Protein AF-A0A0J8RH98-F1 (afdb_monomer_lite)

pLDDT: mean 84.98, std 14.61, range [37.22, 95.81]

Structure (mmCIF, N/CA/C/O backbone):
data_AF-A0A0J8RH98-F1
#
_entry.id   AF-A0A0J8RH98-F1
#
loop_
_atom_site.group_PDB
_atom_site.id
_atom_site.type_symbol
_atom_site.label_atom_id
_atom_site.label_alt_id
_atom_site.label_comp_id
_atom_site.label_asym_id
_atom_site.label_entity_id
_atom_site.label_seq_id
_atom_site.pdbx_PDB_ins_code
_atom_site.Cartn_x
_atom_site.Cartn_y
_atom_site.Cartn_z
_atom_site.occupancy
_atom_site.B_iso_or_equiv
_atom_site.auth_seq_id
_atom_site.auth_comp_id
_atom_site.auth_asym_id
_atom_site.auth_atom_id
_atom_site.pdbx_PDB_model_num
ATOM 1 N N . MET A 1 1 ? 7.485 4.636 -11.194 1.00 77.56 1 MET A N 1
ATOM 2 C CA . MET A 1 1 ? 6.347 4.552 -10.240 1.00 77.56 1 MET A CA 1
ATOM 3 C C . MET A 1 1 ? 5.097 5.089 -10.912 1.00 77.56 1 MET A C 1
ATOM 5 O O . MET A 1 1 ? 5.011 6.292 -11.127 1.00 77.56 1 MET A O 1
ATOM 9 N N . GLU A 1 2 ? 4.159 4.206 -11.231 1.00 83.06 2 GLU A N 1
ATOM 10 C CA . GLU A 1 2 ? 2.856 4.552 -11.805 1.00 83.06 2 GLU A CA 1
ATOM 11 C C . GLU A 1 2 ? 1.737 4.018 -10.901 1.00 83.06 2 GLU A C 1
ATOM 13 O O . GLU A 1 2 ? 1.809 2.891 -10.399 1.00 83.06 2 GLU A O 1
ATOM 18 N N . GLY A 1 3 ? 0.739 4.857 -10.621 1.00 85.56 3 GLY A N 1
ATOM 19 C CA . GLY A 1 3 ? -0.415 4.481 -9.809 1.00 85.56 3 GLY A CA 1
ATOM 20 C C . GLY A 1 3 ? -1.431 3.734 -10.653 1.00 85.56 3 GLY A C 1
ATOM 21 O O . GLY A 1 3 ? -2.118 4.350 -11.457 1.00 85.56 3 GLY A O 1
ATOM 22 N N . VAL A 1 4 ? -1.545 2.422 -10.446 1.00 89.25 4 VAL A N 1
ATOM 23 C CA . VAL A 1 4 ? -2.516 1.586 -11.171 1.00 89.25 4 VAL A CA 1
ATOM 24 C C . VAL A 1 4 ? -3.916 1.779 -10.591 1.00 89.25 4 VAL A C 1
ATOM 26 O O . VAL A 1 4 ? -4.905 1.791 -11.317 1.00 89.25 4 VAL A O 1
ATOM 29 N N . GLY A 1 5 ? -4.008 1.955 -9.272 1.00 91.94 5 GLY A N 1
ATOM 30 C CA . GLY A 1 5 ? -5.261 2.323 -8.628 1.00 91.94 5 GLY A CA 1
ATOM 31 C C . GLY A 1 5 ? -5.215 2.266 -7.108 1.00 91.94 5 GLY A C 1
ATOM 32 O O . GLY A 1 5 ? -4.302 1.699 -6.502 1.00 91.94 5 GLY A O 1
ATOM 33 N N . ALA A 1 6 ? -6.228 2.873 -6.499 1.00 94.38 6 ALA A N 1
ATOM 34 C CA . ALA A 1 6 ? -6.476 2.848 -5.068 1.00 94.38 6 ALA A CA 1
ATOM 35 C C . ALA A 1 6 ? -7.973 2.631 -4.826 1.00 94.38 6 ALA A C 1
ATOM 37 O O . ALA A 1 6 ? -8.811 3.290 -5.440 1.00 94.38 6 ALA A O 1
ATOM 38 N N . TRP A 1 7 ? -8.301 1.701 -3.937 1.00 95.56 7 TRP A N 1
ATOM 39 C CA . TRP A 1 7 ? -9.661 1.260 -3.657 1.00 95.56 7 TRP A CA 1
ATOM 40 C C . TRP A 1 7 ? -9.888 1.142 -2.154 1.00 95.56 7 TRP A C 1
ATOM 42 O O . TRP A 1 7 ? -8.975 0.816 -1.392 1.00 95.56 7 TRP A O 1
ATOM 52 N N . PHE A 1 8 ? -11.134 1.355 -1.746 1.00 95.44 8 PHE A N 1
ATOM 53 C CA . PHE A 1 8 ? -11.608 1.115 -0.389 1.00 95.44 8 PHE A CA 1
ATOM 54 C C . PHE A 1 8 ? -12.632 -0.018 -0.405 1.00 95.44 8 PHE A C 1
ATOM 56 O O . PHE A 1 8 ? -13.531 -0.032 -1.250 1.00 95.44 8 PHE A O 1
ATOM 63 N N . VAL A 1 9 ? -12.491 -0.978 0.506 1.00 95.19 9 VAL A N 1
ATOM 64 C CA . VAL A 1 9 ? -13.368 -2.152 0.550 1.00 95.19 9 VAL A CA 1
ATOM 65 C C . VAL A 1 9 ? -14.748 -1.766 1.085 1.00 95.19 9 VAL A C 1
ATOM 67 O O . VAL A 1 9 ? -14.884 -1.325 2.224 1.00 95.19 9 VAL A O 1
ATOM 70 N N . GLN A 1 10 ? -15.778 -1.964 0.257 1.00 94.31 10 GLN A N 1
ATOM 71 C CA . GLN A 1 10 ? -17.185 -1.745 0.624 1.00 94.31 10 GLN A CA 1
ATOM 72 C C . GLN A 1 10 ? -17.916 -3.035 1.027 1.00 94.31 10 GLN A C 1
ATOM 74 O O . GLN A 1 10 ? -18.913 -2.976 1.739 1.00 94.31 10 GLN A O 1
ATOM 79 N N . ILE A 1 11 ? -17.440 -4.197 0.569 1.00 95.81 11 ILE A N 1
ATOM 80 C CA . ILE A 1 11 ? -18.038 -5.515 0.822 1.00 95.81 11 ILE A CA 1
ATOM 81 C C . ILE A 1 11 ? -16.894 -6.504 1.091 1.00 95.81 11 ILE A C 1
ATOM 83 O O . ILE A 1 11 ? -15.964 -6.580 0.290 1.00 95.81 11 ILE A O 1
ATOM 87 N N . GLY A 1 12 ? -16.958 -7.255 2.197 1.00 93.88 12 GLY A N 1
ATOM 88 C CA . GLY A 1 12 ? -15.889 -8.161 2.643 1.00 93.88 12 GLY A CA 1
ATOM 89 C C . GLY A 1 12 ? -15.126 -7.600 3.845 1.00 93.88 12 GLY A C 1
ATOM 90 O O . GLY A 1 12 ? -15.748 -7.183 4.821 1.00 93.88 12 GLY A O 1
ATOM 91 N N . ASP A 1 13 ? -13.793 -7.575 3.771 1.00 92.00 13 ASP A N 1
ATOM 92 C CA . ASP A 1 13 ? -12.912 -7.051 4.826 1.00 92.00 13 ASP A CA 1
ATOM 93 C C . ASP A 1 13 ? -12.993 -5.516 4.910 1.00 92.00 13 ASP A C 1
ATOM 95 O O . ASP A 1 13 ? -12.170 -4.787 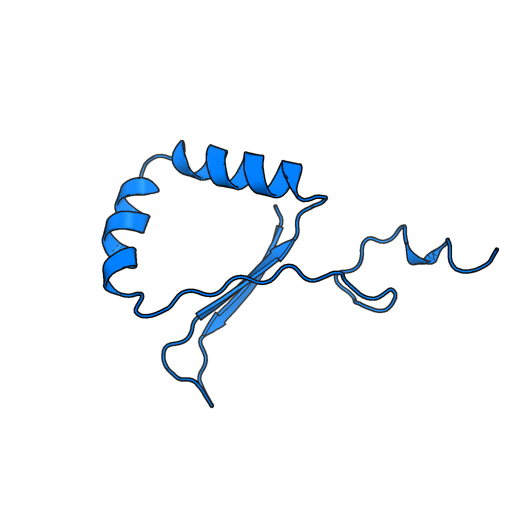4.349 1.00 92.00 13 ASP A O 1
ATOM 99 N N . LEU A 1 14 ? -14.018 -5.015 5.601 1.00 92.81 14 LEU A N 1
ATOM 100 C CA . LEU A 1 14 ? -14.275 -3.583 5.775 1.00 92.81 14 LEU A CA 1
ATOM 101 C C . LEU A 1 14 ? -13.095 -2.849 6.431 1.00 92.81 14 LEU A C 1
ATOM 103 O O . LEU A 1 14 ? -12.315 -3.428 7.183 1.00 92.81 14 LEU A O 1
ATOM 107 N N . ASN A 1 15 ? -13.002 -1.540 6.173 1.00 92.00 15 ASN A N 1
ATOM 108 C CA . ASN A 1 15 ? -11.904 -0.668 6.619 1.00 92.00 15 ASN A CA 1
ATOM 109 C C . ASN A 1 15 ? -10.529 -1.036 6.037 1.00 92.00 15 ASN A C 1
ATOM 111 O O . ASN A 1 15 ? -9.495 -0.618 6.557 1.00 92.00 15 ASN A O 1
ATOM 115 N N . THR A 1 16 ? -10.515 -1.780 4.931 1.00 93.94 16 THR A N 1
ATOM 116 C CA . THR A 1 16 ? -9.296 -2.119 4.197 1.00 93.94 16 THR A CA 1
ATOM 117 C C . THR A 1 16 ? -9.123 -1.192 2.998 1.00 93.94 16 THR A C 1
ATOM 119 O O . THR A 1 16 ? -10.046 -0.988 2.205 1.00 93.94 16 THR A O 1
ATOM 122 N N . VAL A 1 17 ? -7.913 -0.653 2.845 1.00 94.50 17 VAL A N 1
ATOM 123 C CA . VAL A 1 17 ? -7.488 0.092 1.655 1.00 94.50 17 VAL A CA 1
ATOM 124 C C . VAL A 1 17 ? -6.570 -0.800 0.826 1.00 94.50 17 VAL A C 1
ATOM 126 O O . VAL A 1 17 ? -5.596 -1.352 1.341 1.00 94.50 17 VAL A O 1
ATOM 129 N N . HIS A 1 18 ? -6.846 -0.903 -0.470 1.00 94.38 18 HIS A N 1
ATOM 130 C CA . HIS A 1 18 ? -5.951 -1.529 -1.437 1.00 94.38 18 HIS A CA 1
ATOM 131 C C . HIS A 1 18 ? -5.368 -0.459 -2.349 1.00 94.38 18 HIS A C 1
ATOM 133 O O . HIS A 1 18 ? -6.106 0.325 -2.931 1.00 94.38 18 HIS A O 1
ATOM 139 N N . HIS A 1 19 ? -4.051 -0.440 -2.509 1.00 93.38 19 HIS A N 1
ATOM 140 C CA . HIS A 1 19 ? -3.378 0.434 -3.462 1.00 93.38 19 HIS A CA 1
ATOM 141 C C . HIS A 1 19 ? -2.369 -0.379 -4.272 1.00 93.38 19 HIS A C 1
ATOM 143 O O . HIS A 1 19 ? -1.574 -1.144 -3.712 1.00 93.38 19 HIS A O 1
ATOM 149 N N . LEU A 1 20 ? -2.405 -0.222 -5.591 1.00 93.12 20 LEU A N 1
ATOM 150 C CA . LEU A 1 20 ? -1.561 -0.948 -6.528 1.00 93.12 20 LEU A CA 1
ATOM 151 C C . LEU A 1 20 ? -0.663 0.029 -7.282 1.00 93.12 20 LEU A C 1
ATOM 153 O O . LEU A 1 20 ? -1.121 1.024 -7.843 1.00 93.12 20 LEU A O 1
ATOM 157 N N . TRP A 1 21 ? 0.625 -0.293 -7.290 1.00 91.50 21 TRP A N 1
ATOM 158 C CA . TRP A 1 21 ? 1.672 0.518 -7.893 1.00 91.50 21 TRP A CA 1
ATOM 159 C C . TRP A 1 21 ? 2.490 -0.335 -8.846 1.00 91.50 21 TRP A C 1
ATOM 161 O O . TRP A 1 21 ? 2.897 -1.444 -8.488 1.00 91.50 21 TRP A O 1
ATOM 171 N N . GLN A 1 22 ? 2.761 0.212 -10.023 1.00 89.69 22 GLN A N 1
ATOM 172 C CA . GLN A 1 22 ? 3.644 -0.381 -11.011 1.00 89.69 22 GLN A CA 1
ATOM 173 C C . GLN A 1 22 ? 5.025 0.279 -10.953 1.00 89.69 22 GLN A C 1
ATOM 175 O O . GLN A 1 22 ? 5.170 1.500 -10.810 1.00 89.69 22 GLN A O 1
ATOM 180 N N . PHE A 1 23 ? 6.048 -0.562 -11.048 1.00 88.62 23 PHE A N 1
ATOM 181 C CA . PHE A 1 23 ? 7.459 -0.193 -11.110 1.00 88.62 23 PHE A CA 1
ATOM 182 C C . PHE A 1 23 ? 8.109 -1.000 -12.232 1.00 88.62 23 PHE A C 1
ATOM 184 O O . PHE A 1 23 ? 7.650 -2.112 -12.505 1.00 88.62 23 PHE A O 1
ATOM 191 N N . ALA A 1 24 ? 9.153 -0.457 -12.861 1.00 86.44 24 ALA A N 1
ATOM 192 C CA . ALA A 1 24 ? 9.908 -1.191 -13.874 1.00 86.44 24 ALA A CA 1
ATOM 193 C C . ALA A 1 24 ? 10.635 -2.393 -13.248 1.00 86.44 24 ALA A C 1
ATOM 195 O O . ALA A 1 24 ? 10.603 -3.498 -13.785 1.00 86.44 24 ALA A O 1
ATOM 196 N N . ASP A 1 25 ? 11.222 -2.190 -12.066 1.00 87.25 25 ASP A N 1
ATOM 197 C CA . ASP A 1 25 ? 11.928 -3.214 -11.303 1.00 87.25 25 ASP A CA 1
ATOM 198 C C . ASP A 1 25 ? 11.895 -2.932 -9.780 1.00 87.25 25 ASP A C 1
ATOM 200 O O . ASP A 1 25 ? 11.298 -1.962 -9.291 1.00 87.25 25 ASP A O 1
ATOM 204 N N . LEU A 1 26 ? 12.507 -3.828 -8.996 1.00 88.81 26 LEU A N 1
ATOM 205 C CA . LEU A 1 26 ? 12.556 -3.711 -7.534 1.00 88.81 26 LEU A CA 1
ATOM 206 C C . LEU A 1 26 ? 13.547 -2.648 -7.035 1.00 88.81 26 LEU A C 1
ATOM 208 O O . LEU A 1 26 ? 13.384 -2.167 -5.909 1.00 88.81 26 LEU A O 1
ATOM 212 N N . GLU A 1 27 ? 14.541 -2.273 -7.838 1.00 90.81 27 GLU A N 1
ATOM 213 C CA . GLU A 1 27 ? 15.506 -1.228 -7.497 1.00 90.81 27 GLU A CA 1
ATOM 214 C C . GLU A 1 27 ? 14.860 0.156 -7.636 1.00 90.81 27 GLU A C 1
ATOM 216 O O . GLU A 1 27 ? 14.915 0.957 -6.698 1.00 90.81 27 GLU A O 1
ATOM 221 N N . GLU A 1 28 ? 14.126 0.396 -8.725 1.00 89.06 28 GLU A N 1
ATOM 222 C CA . GLU A 1 28 ? 13.310 1.592 -8.924 1.00 89.06 28 GLU A CA 1
ATOM 223 C C . GLU A 1 28 ? 12.283 1.724 -7.794 1.00 89.06 28 GLU A C 1
ATOM 225 O O . GLU A 1 28 ? 12.116 2.806 -7.228 1.00 89.06 28 GLU A O 1
ATOM 230 N N . ARG A 1 29 ? 11.636 0.620 -7.390 1.00 90.81 29 ARG A N 1
ATOM 231 C CA . ARG A 1 29 ? 10.725 0.619 -6.234 1.00 90.81 29 ARG A CA 1
ATOM 232 C C . ARG A 1 29 ? 11.420 1.089 -4.957 1.00 90.81 29 ARG A C 1
ATOM 234 O O . ARG A 1 29 ? 10.837 1.883 -4.214 1.00 90.81 29 ARG A O 1
ATOM 241 N N . LYS A 1 30 ? 12.625 0.585 -4.672 1.00 91.88 30 LYS A N 1
ATOM 242 C CA . LYS A 1 30 ? 13.395 0.981 -3.484 1.00 91.88 30 LYS A CA 1
ATOM 243 C C . LYS A 1 30 ? 13.727 2.472 -3.543 1.00 91.88 30 LYS A C 1
ATOM 245 O O . LYS A 1 30 ? 13.354 3.202 -2.626 1.00 91.88 30 LYS A O 1
ATOM 250 N N . LYS A 1 31 ? 14.331 2.919 -4.646 1.00 93.56 31 LYS A N 1
ATOM 251 C CA . LYS A 1 31 ? 14.746 4.309 -4.856 1.00 93.56 31 LYS A CA 1
ATOM 252 C C . LYS A 1 31 ? 13.573 5.282 -4.727 1.00 93.56 31 LYS A C 1
ATOM 254 O O . LYS A 1 31 ? 13.644 6.215 -3.940 1.00 93.56 31 LYS A O 1
ATOM 259 N N . ARG A 1 32 ? 12.449 5.023 -5.404 1.00 90.56 32 ARG A N 1
ATOM 260 C CA . ARG A 1 32 ? 11.256 5.892 -5.348 1.00 90.56 32 ARG A CA 1
ATOM 261 C C . ARG A 1 32 ? 10.643 5.964 -3.951 1.00 90.56 32 ARG A C 1
ATOM 263 O O . ARG A 1 32 ? 10.161 7.017 -3.535 1.00 90.56 32 ARG A O 1
ATOM 270 N N . ARG A 1 33 ? 10.647 4.849 -3.213 1.00 89.69 33 ARG A N 1
ATOM 271 C CA . ARG A 1 33 ? 10.155 4.819 -1.830 1.00 89.69 33 ARG A CA 1
ATOM 272 C C . ARG A 1 33 ? 11.068 5.614 -0.895 1.00 89.69 33 ARG A C 1
ATOM 274 O O . ARG A 1 33 ? 10.555 6.265 0.008 1.00 89.69 33 ARG A O 1
ATOM 281 N N . GLU A 1 34 ? 12.381 5.565 -1.099 1.00 91.75 34 GLU A N 1
ATOM 282 C CA . GLU A 1 34 ? 13.346 6.390 -0.359 1.00 91.75 34 GLU A CA 1
ATOM 283 C C . GLU A 1 34 ? 13.189 7.874 -0.712 1.00 91.75 34 GLU A C 1
ATOM 285 O O . GLU A 1 34 ? 13.065 8.702 0.184 1.00 91.75 34 GLU A O 1
ATOM 290 N N . GLU A 1 35 ? 13.068 8.205 -1.998 1.00 91.75 35 GLU A N 1
ATOM 291 C CA . GLU A 1 35 ? 12.829 9.573 -2.476 1.00 91.75 35 GLU A CA 1
ATOM 292 C C . GLU A 1 35 ? 11.536 10.178 -1.920 1.00 91.75 35 GLU A C 1
ATOM 294 O O . GLU A 1 35 ? 11.497 11.373 -1.635 1.00 91.75 35 GLU A O 1
ATOM 299 N N . SER A 1 36 ? 10.501 9.360 -1.696 1.00 88.31 36 SER A N 1
ATOM 300 C CA . SER A 1 36 ? 9.236 9.819 -1.105 1.00 88.31 36 SER A CA 1
ATOM 301 C C . SER A 1 36 ? 9.431 10.425 0.291 1.00 88.31 36 SER A C 1
ATOM 303 O O . SER A 1 36 ? 8.709 11.345 0.656 1.00 88.31 36 SER A O 1
ATOM 305 N N . TRP A 1 37 ? 10.431 9.970 1.057 1.00 88.25 37 TRP A N 1
ATOM 306 C CA . TRP A 1 37 ? 10.753 10.543 2.370 1.00 88.25 37 TRP A CA 1
ATOM 307 C C . TRP A 1 37 ? 11.365 1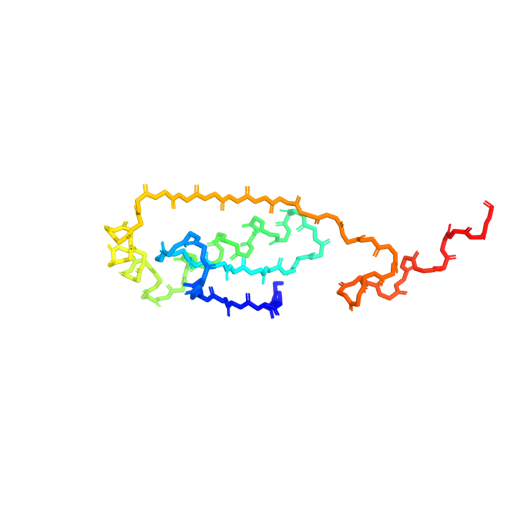1.939 2.306 1.00 88.25 37 TRP A C 1
ATOM 309 O O . TRP A 1 37 ? 11.283 12.668 3.291 1.00 88.25 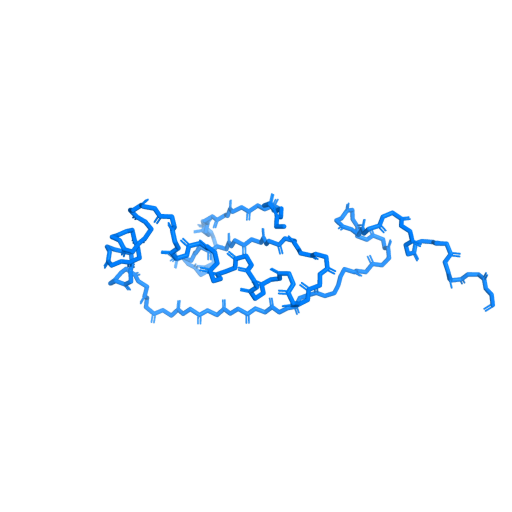37 TRP A O 1
ATOM 319 N N . ASN A 1 38 ? 11.929 12.323 1.162 1.00 90.94 38 ASN A N 1
ATOM 320 C CA . ASN A 1 38 ? 12.480 13.659 0.952 1.00 90.94 38 ASN A CA 1
ATOM 321 C C . ASN A 1 38 ? 11.401 14.678 0.547 1.00 90.94 38 ASN A C 1
ATOM 323 O O . ASN A 1 38 ? 11.701 15.864 0.432 1.00 90.94 38 ASN A O 1
ATOM 327 N N . ILE A 1 39 ? 10.160 14.235 0.313 1.00 91.06 39 ILE A N 1
ATOM 328 C CA . ILE A 1 39 ? 9.043 15.122 -0.012 1.00 91.06 39 ILE A CA 1
ATOM 329 C C . ILE A 1 39 ? 8.563 15.804 1.272 1.00 91.06 39 ILE A C 1
ATOM 331 O O . ILE A 1 39 ? 8.191 15.148 2.249 1.00 91.06 39 ILE A O 1
ATOM 335 N N . GLU A 1 40 ? 8.547 17.135 1.258 1.00 92.44 40 GLU A N 1
ATOM 336 C CA . GLU A 1 40 ? 8.054 17.944 2.370 1.00 92.44 40 GLU A CA 1
ATOM 337 C C . GLU A 1 40 ? 6.613 17.551 2.743 1.00 92.44 40 GLU A C 1
ATOM 339 O O . GLU A 1 40 ? 5.755 17.351 1.884 1.00 92.44 40 GLU A O 1
ATOM 344 N N . GLY A 1 41 ? 6.348 17.382 4.041 1.00 90.62 41 GLY A N 1
ATOM 345 C CA . GLY A 1 41 ? 5.038 16.967 4.556 1.00 90.62 41 GLY A CA 1
ATOM 346 C C . GLY A 1 41 ? 4.723 15.468 4.432 1.00 90.62 41 GLY A C 1
ATOM 347 O O . GLY A 1 41 ? 3.730 15.006 5.008 1.00 90.62 41 GLY A O 1
ATOM 348 N N . TRP A 1 42 ? 5.561 14.666 3.761 1.00 89.56 42 TRP A N 1
ATOM 349 C CA . TRP A 1 42 ? 5.364 13.212 3.709 1.00 89.56 42 TRP A CA 1
ATOM 350 C C . TRP A 1 42 ? 5.491 12.574 5.095 1.00 89.56 42 TRP A C 1
ATOM 352 O O . TRP A 1 42 ? 4.630 11.793 5.499 1.00 89.56 42 TRP A O 1
ATOM 362 N N . ALA A 1 43 ? 6.513 12.962 5.863 1.00 90.00 43 ALA A N 1
ATOM 363 C CA . ALA A 1 43 ? 6.724 12.463 7.222 1.00 90.00 43 ALA A CA 1
ATOM 364 C C . ALA A 1 43 ? 5.525 12.758 8.145 1.00 90.00 43 ALA A C 1
ATOM 366 O O . ALA A 1 43 ? 5.077 11.869 8.870 1.00 90.00 43 ALA A O 1
ATOM 367 N N . ASP A 1 44 ? 4.944 13.959 8.057 1.00 92.62 44 ASP A N 1
ATOM 368 C CA . ASP A 1 44 ? 3.752 14.338 8.828 1.00 92.62 44 ASP A CA 1
ATOM 369 C C . ASP A 1 44 ? 2.524 13.525 8.418 1.00 92.62 44 ASP A C 1
ATOM 371 O O . ASP A 1 44 ? 1.721 13.111 9.259 1.00 92.62 44 ASP A O 1
ATOM 375 N N . THR A 1 45 ? 2.378 13.273 7.117 1.00 90.50 45 THR A N 1
ATOM 376 C CA . THR A 1 45 ? 1.301 12.437 6.579 1.00 90.50 45 THR A CA 1
ATOM 377 C C . THR A 1 45 ? 1.417 11.011 7.110 1.00 90.50 45 THR A C 1
ATOM 379 O O . THR A 1 45 ? 0.431 10.447 7.590 1.00 90.50 45 THR A O 1
ATOM 382 N N . VAL A 1 46 ? 2.625 10.439 7.105 1.00 89.31 46 VAL A N 1
ATOM 383 C CA . VAL A 1 46 ? 2.886 9.118 7.691 1.00 89.31 46 VAL A CA 1
ATOM 384 C C . VAL A 1 46 ? 2.581 9.129 9.191 1.00 89.31 46 VAL A C 1
ATOM 386 O O . VAL A 1 46 ? 1.867 8.252 9.670 1.00 89.31 46 VAL A O 1
ATOM 389 N N . HIS A 1 47 ? 3.025 10.146 9.931 1.00 91.12 47 HIS A N 1
ATOM 390 C CA . HIS A 1 47 ? 2.777 10.246 11.371 1.00 91.12 47 HIS A CA 1
ATOM 391 C C . HIS A 1 47 ? 1.279 10.267 11.721 1.00 91.12 47 HIS A C 1
ATOM 393 O O . HIS A 1 47 ? 0.854 9.594 12.657 1.00 91.12 47 HIS A O 1
ATOM 399 N N . LYS A 1 48 ? 0.462 10.985 10.942 1.00 92.25 48 LYS A N 1
ATOM 400 C CA . LYS A 1 48 ? -0.997 11.054 11.141 1.00 92.25 48 LYS A CA 1
ATOM 401 C C . LYS A 1 48 ? -1.727 9.774 10.733 1.00 92.25 48 LYS A C 1
ATOM 403 O O . LYS A 1 48 ? -2.783 9.477 11.283 1.00 92.25 48 LYS A O 1
ATOM 408 N N . THR A 1 49 ? -1.200 9.034 9.759 1.00 90.06 49 THR A N 1
ATOM 409 C CA . THR A 1 49 ? -1.878 7.860 9.185 1.00 90.06 49 THR A CA 1
ATOM 410 C C . THR A 1 49 ? -1.504 6.553 9.871 1.00 90.06 49 THR A C 1
ATOM 412 O O . THR A 1 49 ? -2.363 5.685 9.994 1.00 90.06 49 THR A O 1
ATOM 415 N N . VAL A 1 50 ? -0.277 6.414 10.384 1.00 91.44 50 VAL A N 1
ATOM 416 C CA . VAL A 1 50 ? 0.182 5.209 11.099 1.00 91.44 50 VAL A CA 1
ATOM 417 C C . VAL A 1 50 ? -0.773 4.767 12.224 1.00 91.44 50 VAL A C 1
ATOM 419 O O . VAL A 1 50 ? -1.077 3.577 12.269 1.00 91.44 50 VAL A O 1
ATOM 422 N N . PRO A 1 51 ? -1.326 5.658 13.076 1.00 93.31 51 PRO A N 1
ATOM 423 C CA . PRO A 1 51 ? -2.279 5.262 14.119 1.00 93.31 51 PRO A CA 1
ATOM 424 C C . PRO A 1 51 ? -3.591 4.657 13.600 1.00 93.31 51 PRO A C 1
ATOM 426 O O . PRO A 1 51 ? -4.270 3.947 14.336 1.00 93.31 51 PRO A O 1
ATOM 429 N N . LEU A 1 52 ? -3.963 4.934 12.347 1.00 91.56 52 LEU A N 1
ATOM 430 C CA . LEU A 1 52 ? -5.179 4.403 11.725 1.00 91.56 52 LEU A CA 1
ATOM 431 C C . LEU A 1 52 ? -4.974 2.981 11.175 1.00 91.56 52 LEU A C 1
ATOM 433 O O . LEU A 1 52 ? -5.944 2.301 10.839 1.00 91.56 52 LEU A O 1
ATOM 437 N N . ILE A 1 53 ? -3.724 2.520 11.070 1.00 91.81 53 ILE A N 1
ATOM 438 C CA . ILE A 1 53 ? -3.366 1.241 10.457 1.00 91.81 53 ILE A CA 1
ATOM 439 C C . ILE A 1 53 ? -3.245 0.172 11.546 1.00 91.81 53 ILE A C 1
ATOM 441 O O . ILE A 1 53 ? -2.286 0.152 12.311 1.00 91.81 53 ILE A O 1
ATOM 445 N N . GLN A 1 54 ? -4.187 -0.773 11.575 1.00 93.12 54 GLN A N 1
ATOM 446 C CA . GLN A 1 54 ? -4.106 -1.931 12.477 1.00 93.12 54 GLN A CA 1
ATOM 447 C C . GLN A 1 54 ? -3.207 -3.038 11.919 1.00 93.12 54 GLN A C 1
ATOM 449 O O . GLN A 1 54 ? -2.437 -3.660 12.646 1.00 93.12 54 GLN A O 1
ATOM 454 N N . THR A 1 55 ? -3.302 -3.300 10.613 1.00 93.12 55 THR A N 1
ATOM 455 C CA . THR A 1 55 ? -2.464 -4.282 9.920 1.00 93.12 55 THR A CA 1
ATOM 456 C C . THR A 1 55 ? -2.077 -3.755 8.544 1.00 93.12 55 THR A C 1
ATOM 458 O O . THR A 1 55 ? -2.867 -3.086 7.883 1.00 93.12 55 THR A O 1
ATOM 461 N N . MET A 1 56 ? -0.856 -4.058 8.100 1.00 93.00 56 MET A N 1
ATOM 462 C CA . MET A 1 56 ? -0.359 -3.672 6.780 1.00 93.00 56 MET A CA 1
ATOM 463 C C . MET A 1 56 ? 0.276 -4.882 6.101 1.00 93.00 56 MET A C 1
ATOM 465 O O . MET A 1 56 ? 1.121 -5.561 6.682 1.00 93.00 56 MET A O 1
ATOM 469 N N . LYS A 1 57 ? -0.130 -5.161 4.860 1.00 93.94 57 LYS A N 1
ATOM 470 C CA . LYS A 1 57 ? 0.393 -6.268 4.049 1.00 93.94 57 LYS A CA 1
ATOM 471 C C . LYS A 1 57 ? 0.803 -5.734 2.681 1.00 93.94 57 LYS A C 1
ATOM 473 O O . LYS A 1 57 ? 0.106 -4.913 2.098 1.00 93.94 57 LYS A O 1
ATOM 478 N N . SER A 1 58 ? 1.923 -6.221 2.156 1.00 93.19 58 SER A N 1
ATOM 479 C CA . SER A 1 58 ? 2.398 -5.905 0.806 1.00 93.19 58 SER A CA 1
ATOM 480 C C . SER A 1 58 ? 2.738 -7.203 0.084 1.00 93.19 58 SER A C 1
ATOM 482 O O . SER A 1 58 ? 3.248 -8.140 0.699 1.00 93.19 58 SER A O 1
ATOM 484 N N . ARG A 1 59 ? 2.423 -7.273 -1.209 1.00 93.88 59 ARG A N 1
ATOM 485 C CA . ARG A 1 59 ? 2.752 -8.402 -2.085 1.00 93.88 59 ARG A CA 1
ATOM 486 C C . ARG A 1 59 ? 3.340 -7.858 -3.379 1.00 93.88 59 ARG A C 1
ATOM 488 O O . ARG A 1 59 ? 2.915 -6.806 -3.848 1.00 93.88 59 ARG A O 1
ATOM 495 N N . ILE A 1 60 ? 4.312 -8.576 -3.928 1.00 92.81 60 ILE A N 1
ATOM 496 C CA . ILE A 1 60 ? 4.869 -8.306 -5.254 1.00 92.81 60 ILE A CA 1
ATOM 497 C C . ILE A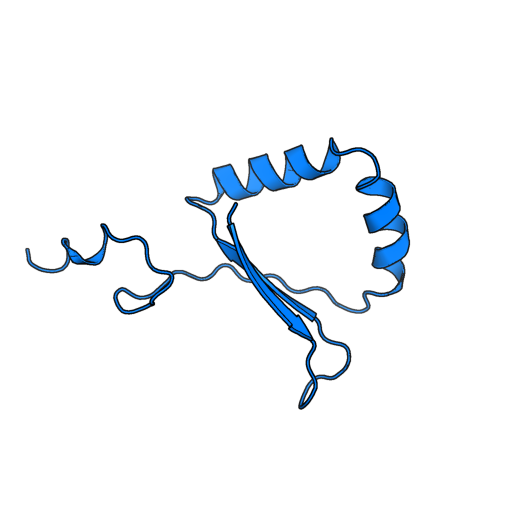 1 60 ? 4.154 -9.242 -6.224 1.00 92.81 60 ILE A C 1
ATOM 499 O O . ILE A 1 60 ? 4.042 -10.437 -5.957 1.00 92.81 60 ILE A O 1
ATOM 503 N N . LEU A 1 61 ? 3.636 -8.681 -7.310 1.00 91.19 61 LEU A N 1
ATOM 504 C CA . LEU A 1 61 ? 2.898 -9.406 -8.336 1.00 91.19 61 LEU A CA 1
ATOM 505 C C . LEU A 1 61 ? 3.677 -9.312 -9.645 1.00 91.19 61 LEU A C 1
ATOM 507 O O . LEU A 1 61 ? 4.209 -8.252 -9.965 1.00 91.19 61 LEU A O 1
ATOM 511 N N . ILE A 1 62 ? 3.722 -10.411 -10.392 1.00 89.44 62 ILE A N 1
ATOM 512 C CA . ILE A 1 62 ? 4.249 -10.435 -11.756 1.00 89.44 62 ILE A CA 1
ATOM 513 C C . ILE A 1 62 ? 3.035 -10.454 -12.690 1.00 89.44 62 ILE A C 1
ATOM 515 O O . ILE A 1 62 ? 2.186 -11.338 -12.537 1.00 89.44 62 ILE A O 1
ATOM 519 N N . PRO A 1 63 ? 2.891 -9.479 -13.606 1.00 88.25 63 PRO A N 1
ATOM 520 C CA . PRO A 1 63 ? 1.780 -9.479 -14.544 1.00 88.25 63 PRO A CA 1
ATOM 521 C C . PRO A 1 63 ? 1.905 -10.669 -15.499 1.00 88.25 63 PRO A C 1
ATOM 523 O O . PRO A 1 63 ? 2.981 -10.961 -16.016 1.00 88.25 63 PRO A O 1
ATOM 526 N N . MET A 1 64 ? 0.786 -11.347 -15.747 1.00 87.31 64 MET A N 1
ATOM 527 C CA . MET A 1 64 ? 0.717 -12.375 -16.786 1.00 87.31 64 MET A CA 1
ATOM 528 C C . MET A 1 64 ? 0.758 -11.733 -18.185 1.00 87.31 64 MET A C 1
ATOM 530 O O . MET A 1 64 ? 0.375 -10.568 -18.310 1.00 87.31 64 MET A O 1
ATOM 534 N N . PRO A 1 65 ? 1.136 -12.474 -19.246 1.00 84.44 65 PRO A N 1
ATOM 535 C CA . PRO A 1 65 ? 1.284 -11.920 -20.601 1.00 84.44 65 PRO 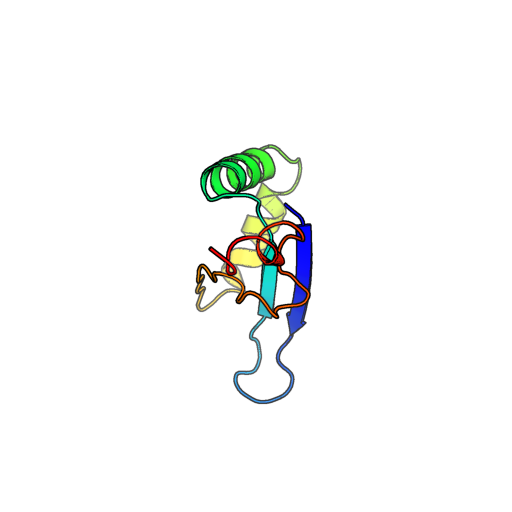A CA 1
ATOM 536 C C . PRO A 1 65 ? 0.023 -11.261 -21.178 1.00 84.44 65 PRO A C 1
ATOM 538 O O . PRO A 1 65 ? 0.108 -10.361 -21.999 1.00 84.44 65 PRO A O 1
ATOM 541 N N . TRP A 1 66 ? -1.157 -11.699 -20.742 1.00 83.25 66 TRP A N 1
ATOM 542 C CA . TRP A 1 66 ? -2.456 -11.150 -21.150 1.00 83.25 66 TRP A CA 1
ATOM 543 C C . TRP A 1 66 ? -2.988 -10.065 -20.204 1.00 83.25 66 TRP A C 1
ATOM 545 O O . TRP A 1 66 ? -4.125 -9.617 -20.351 1.00 83.25 66 TRP A O 1
ATOM 555 N N . SER A 1 67 ? -2.223 -9.680 -19.180 1.00 84.94 67 SER A N 1
ATOM 556 C CA . SER A 1 67 ? -2.622 -8.607 -18.274 1.00 84.94 67 SER A CA 1
ATOM 557 C C . SER A 1 67 ? -2.585 -7.269 -19.016 1.00 84.94 67 SER A C 1
ATOM 559 O O . SER A 1 67 ? -1.551 -6.946 -19.598 1.00 84.94 67 SER A O 1
ATOM 561 N N . PRO A 1 68 ? -3.637 -6.435 -18.936 1.00 81.50 68 PRO A N 1
ATOM 562 C CA . PRO A 1 68 ? -3.639 -5.111 -19.563 1.00 81.50 68 PRO A CA 1
ATOM 563 C C . PRO A 1 68 ? -2.621 -4.146 -18.932 1.00 81.50 68 PRO A C 1
ATOM 565 O O . PRO A 1 68 ? -2.303 -3.122 -19.519 1.00 81.50 68 PRO A O 1
ATOM 568 N N . VAL A 1 69 ? -2.110 -4.477 -17.740 1.00 77.00 69 VAL A N 1
ATOM 569 C CA . VAL A 1 69 ? -1.059 -3.728 -17.026 1.00 77.00 69 VAL A CA 1
ATOM 570 C C . VAL A 1 69 ? 0.345 -4.253 -17.393 1.00 77.00 69 VAL A C 1
ATOM 572 O O . VAL A 1 69 ? 1.359 -3.747 -16.916 1.00 77.00 69 VAL A O 1
ATOM 575 N N . GLY A 1 70 ? 0.429 -5.306 -18.214 1.00 64.75 70 GLY A N 1
ATOM 576 C CA . GLY A 1 70 ? 1.688 -5.862 -18.703 1.00 64.75 70 GLY A CA 1
ATOM 577 C C . GLY A 1 70 ? 2.418 -4.891 -19.632 1.00 64.75 70 GLY A C 1
ATOM 578 O O . GLY A 1 70 ? 1.804 -4.197 -20.437 1.00 64.75 70 GLY A O 1
ATOM 579 N N . TRP A 1 71 ? 3.742 -4.841 -19.505 1.00 59.03 71 TRP A N 1
ATOM 580 C CA . TRP A 1 71 ? 4.6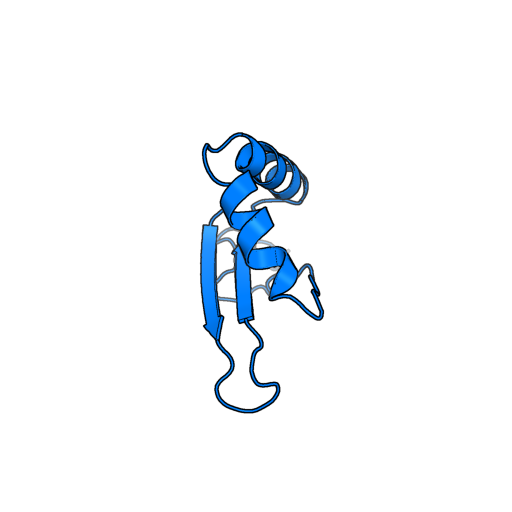10 -4.063 -20.386 1.00 59.03 71 TRP A CA 1
ATOM 581 C C . TRP A 1 71 ? 4.478 -4.556 -21.844 1.00 59.03 71 TRP A C 1
ATOM 583 O O . TRP A 1 71 ? 4.486 -5.771 -22.054 1.00 59.03 71 TRP A O 1
ATOM 593 N N . PRO A 1 72 ? 4.391 -3.669 -22.855 1.00 54.72 72 PRO A N 1
ATOM 594 C CA . PRO A 1 72 ? 4.110 -4.063 -24.240 1.00 54.72 72 PRO A CA 1
ATOM 595 C C . PRO A 1 72 ? 5.142 -5.016 -24.881 1.00 54.72 72 PRO A C 1
ATOM 597 O O . PRO A 1 72 ? 4.789 -5.731 -25.814 1.00 54.72 72 PRO A O 1
ATOM 600 N N . ASP A 1 73 ? 6.378 -5.106 -24.372 1.00 54.44 73 ASP A N 1
ATOM 601 C CA . ASP A 1 73 ? 7.439 -5.920 -25.003 1.00 54.44 73 ASP A CA 1
ATOM 602 C C . ASP A 1 73 ? 7.494 -7.407 -24.606 1.00 54.44 73 ASP A C 1
ATOM 604 O O . ASP A 1 73 ? 8.196 -8.177 -25.262 1.00 54.44 73 ASP A O 1
ATOM 608 N N . THR A 1 74 ? 6.777 -7.879 -23.579 1.00 52.53 74 THR A N 1
ATOM 609 C CA . THR A 1 74 ? 6.837 -9.316 -23.207 1.00 52.53 74 THR A CA 1
ATOM 610 C C . THR A 1 74 ? 5.882 -10.205 -24.003 1.00 52.53 74 THR A C 1
ATOM 612 O O . THR A 1 74 ? 5.981 -11.429 -23.929 1.00 52.53 74 THR A O 1
ATOM 615 N N . ALA A 1 75 ? 4.997 -9.627 -24.819 1.00 48.38 75 ALA A N 1
ATOM 616 C CA . ALA A 1 75 ? 4.130 -10.389 -25.718 1.00 48.38 75 ALA A CA 1
ATOM 617 C C . ALA A 1 75 ? 4.865 -10.953 -26.955 1.00 48.38 75 ALA A C 1
ATOM 619 O O . ALA A 1 75 ? 4.291 -11.765 -27.677 1.00 48.38 75 ALA A O 1
ATOM 620 N N . LEU A 1 76 ? 6.124 -10.561 -27.203 1.00 47.56 76 LEU A N 1
ATOM 621 C CA . LEU A 1 76 ? 6.886 -10.957 -28.398 1.00 47.56 76 LEU A CA 1
ATOM 622 C C . LEU A 1 76 ? 7.927 -12.068 -28.169 1.00 47.56 76 LEU A C 1
ATOM 624 O O . LEU A 1 76 ? 8.572 -12.484 -29.126 1.00 47.56 76 LEU A O 1
ATOM 628 N N . THR A 1 77 ? 8.089 -12.592 -26.950 1.00 49.44 77 THR A N 1
ATOM 629 C CA . THR A 1 77 ? 9.120 -13.608 -26.635 1.00 49.44 77 THR A CA 1
ATOM 630 C C . THR A 1 77 ? 8.591 -15.018 -26.350 1.00 49.44 77 THR A C 1
ATOM 632 O O . THR A 1 77 ? 9.375 -15.889 -25.989 1.00 49.44 77 THR A O 1
ATOM 635 N N . SER A 1 78 ? 7.296 -15.298 -26.549 1.00 45.34 78 SER A N 1
ATOM 636 C CA . SER A 1 78 ? 6.735 -16.658 -26.402 1.00 45.34 78 SER A CA 1
ATOM 637 C C . SER A 1 78 ? 6.614 -17.456 -27.710 1.00 45.34 78 SER A C 1
ATOM 639 O O . SER A 1 78 ? 6.085 -18.565 -27.696 1.00 45.34 78 SER A O 1
ATOM 641 N N . TYR A 1 79 ? 7.132 -16.934 -28.825 1.00 37.22 79 TYR A N 1
ATOM 642 C CA . TYR A 1 79 ? 7.330 -17.692 -30.064 1.00 37.22 79 TYR A CA 1
ATOM 643 C C . TYR A 1 79 ? 8.829 -17.755 -30.380 1.00 37.22 79 TYR A C 1
ATOM 645 O O . TYR A 1 79 ? 9.390 -16.844 -30.986 1.00 37.22 79 TYR A O 1
ATOM 653 N N . GLY A 1 80 ? 9.469 -18.828 -29.918 1.00 38.91 80 GLY A N 1
ATOM 654 C CA . GLY A 1 80 ? 10.874 -19.166 -30.144 1.00 38.91 80 GLY A CA 1
ATOM 655 C C . GLY A 1 80 ? 11.177 -20.544 -29.589 1.00 38.91 80 GLY A C 1
ATOM 656 O O . GLY A 1 80 ? 11.047 -20.695 -28.356 1.00 38.91 80 GLY A O 1
#

Organism: NCBI:txid396776

Radius of gyration: 16.34 Å; chains: 1; bounding box: 34×37×44 Å

InterPro domains:
  IPR011008 Dimeric alpha-beta barrel [SSF54909] (1-68)
  IPR012577 NIPSNAP [PF07978] (2-68)
  IPR051557 NipSnap domain-containing protein [PTHR21017] (2-69)

Foldseek 3Di:
DDWPDKDADPPDPHPDIDTDDDDPDVVRVVVVVVVCVVDPCSVVVCVVCVVSDPDDDDDDDDDDLPRPPDDPPVVPPPPD

Secondary structure (DSSP, 8-state):
-EEEEEEE-SSSSTT-EEEEEE-SSHHHHHHHHHHHTTSTTHHHHHHHHGGG-S-------PPPTT-TTS-GGGGGSS--

Sequence (80 aa):
MEGVGAWFVQIGDLNTVHHLWQFADLEERKKRREESWNIEGWADTVHKTVPLIQTMKSRILIPMPWSPVGWPDTALTSYG